Protein AF-A0A2M7PD02-F1 (afdb_monomer_lite)

Radius of gyration: 29.0 Å; chains: 1; bounding box: 70×69×64 Å

Sequence (118 aa):
MAGGDQASLFGDELSAETETTPAVIWEQNSAKRALDELFTLTCQYKTRKSYNELMQFVARFRFYSPFNAMLVHVQMAGAKYVAPPHRWLRDFGRRIRAGARPLVILQPMGPVMFVFDV

Structure (mmCIF, N/CA/C/O backbone):
data_AF-A0A2M7PD02-F1
#
_entry.id   AF-A0A2M7PD02-F1
#
loop_
_atom_site.group_PDB
_atom_site.id
_atom_site.type_symbol
_atom_site.label_atom_id
_atom_site.label_alt_id
_atom_site.label_comp_id
_atom_site.label_asym_id
_atom_site.label_entity_id
_atom_site.label_seq_id
_atom_site.pdbx_PDB_ins_code
_atom_site.Cartn_x
_atom_site.Cartn_y
_atom_site.Cartn_z
_atom_site.occupancy
_atom_site.B_iso_or_equiv
_atom_site.auth_seq_id
_atom_site.auth_comp_id
_atom_site.auth_asym_id
_atom_site.auth_atom_id
_atom_site.pdbx_PDB_model_num
ATOM 1 N N . MET A 1 1 ? 48.076 -59.325 -47.032 1.00 41.88 1 MET A N 1
ATOM 2 C CA . MET A 1 1 ? 48.294 -57.911 -46.666 1.00 41.88 1 MET A CA 1
ATOM 3 C C . MET A 1 1 ? 46.941 -57.235 -46.734 1.00 41.88 1 MET A C 1
ATOM 5 O O . MET A 1 1 ? 46.397 -57.101 -47.820 1.00 41.88 1 MET A O 1
ATOM 9 N N . ALA A 1 2 ? 46.356 -56.992 -45.564 1.00 42.66 2 ALA A N 1
ATOM 10 C CA . ALA A 1 2 ? 45.056 -56.362 -45.391 1.00 42.66 2 ALA A CA 1
ATOM 11 C C . ALA A 1 2 ? 45.211 -54.835 -45.380 1.00 42.66 2 ALA A C 1
ATOM 13 O O . ALA A 1 2 ? 46.178 -54.321 -44.824 1.00 42.66 2 ALA A O 1
ATOM 14 N N . GLY A 1 3 ? 44.245 -54.140 -45.966 1.00 39.78 3 GLY A N 1
ATOM 15 C CA . GLY A 1 3 ? 44.073 -52.690 -45.908 1.00 39.78 3 GLY A CA 1
ATOM 16 C C . GLY A 1 3 ? 42.892 -52.368 -46.819 1.00 39.78 3 GLY A C 1
ATOM 17 O O . GLY A 1 3 ? 43.025 -52.474 -48.027 1.00 39.78 3 GLY A O 1
ATOM 18 N N . GLY A 1 4 ? 41.674 -52.158 -46.334 1.00 41.09 4 GLY A N 1
ATOM 19 C CA . GLY A 1 4 ? 41.307 -51.448 -45.116 1.00 41.09 4 GLY A CA 1
ATOM 20 C C . GLY A 1 4 ? 40.627 -50.170 -45.579 1.00 41.09 4 GLY A C 1
ATOM 21 O O . GLY A 1 4 ? 41.265 -49.128 -45.660 1.00 41.09 4 GLY A O 1
ATOM 22 N N . ASP A 1 5 ? 39.370 -50.331 -45.982 1.00 52.72 5 ASP A N 1
ATOM 23 C CA . ASP A 1 5 ? 38.441 -49.301 -46.428 1.00 52.72 5 ASP A CA 1
ATOM 24 C C . ASP A 1 5 ? 38.277 -48.259 -45.308 1.00 52.72 5 ASP A C 1
ATOM 26 O O . ASP A 1 5 ? 37.589 -48.501 -44.316 1.00 52.72 5 ASP A O 1
ATOM 30 N N . GLN A 1 6 ? 38.984 -47.129 -45.403 1.00 49.81 6 GLN A N 1
ATOM 31 C CA . GLN A 1 6 ? 38.744 -45.989 -44.518 1.00 49.81 6 GLN A CA 1
ATOM 32 C C . GLN A 1 6 ? 37.633 -45.133 -45.117 1.00 49.81 6 GLN A C 1
ATOM 34 O O . GLN A 1 6 ? 37.870 -44.087 -45.721 1.00 49.81 6 GLN A O 1
ATOM 39 N N . ALA A 1 7 ? 36.400 -45.588 -44.907 1.00 45.66 7 ALA A N 1
ATOM 40 C CA . ALA A 1 7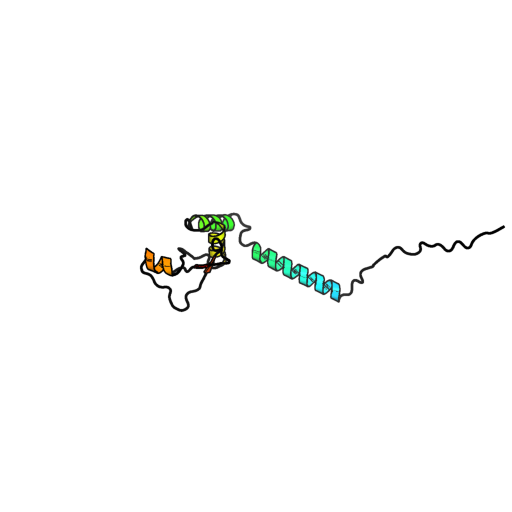 ? 35.264 -44.691 -44.841 1.00 45.66 7 ALA A CA 1
ATOM 41 C C . ALA A 1 7 ? 35.492 -43.739 -43.657 1.00 45.66 7 ALA A C 1
ATOM 43 O O . ALA A 1 7 ? 35.591 -44.163 -42.505 1.00 45.66 7 ALA A O 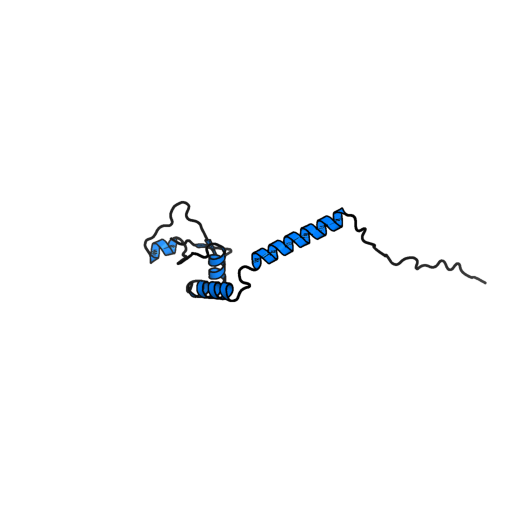1
ATOM 44 N N . SER A 1 8 ? 35.617 -42.449 -43.964 1.00 41.56 8 SER A N 1
ATOM 45 C CA . SER A 1 8 ? 35.568 -41.361 -42.990 1.00 41.56 8 SER A CA 1
ATOM 46 C C . SER A 1 8 ? 34.313 -41.516 -42.121 1.00 41.56 8 SER A C 1
ATOM 48 O O . SER A 1 8 ? 33.197 -41.301 -42.586 1.00 41.56 8 SER A O 1
ATOM 50 N N . LEU A 1 9 ? 34.502 -41.934 -40.867 1.00 51.75 9 LEU A N 1
ATOM 51 C CA . LEU A 1 9 ? 33.444 -42.213 -39.886 1.00 51.75 9 LEU A CA 1
ATOM 52 C C . LEU A 1 9 ? 33.002 -40.957 -39.104 1.00 51.75 9 LEU A C 1
ATOM 54 O O . LEU A 1 9 ? 32.299 -41.066 -38.105 1.00 51.75 9 LEU A O 1
ATOM 58 N N . PHE A 1 10 ? 33.427 -39.770 -39.538 1.00 46.72 10 PHE A N 1
ATOM 59 C CA . PHE A 1 10 ? 33.043 -38.486 -38.948 1.00 46.72 10 PHE A CA 1
ATOM 60 C C . PHE A 1 10 ? 32.696 -37.502 -40.070 1.00 46.72 10 PHE A C 1
ATOM 62 O O . PHE A 1 10 ? 33.445 -36.578 -40.376 1.00 46.72 10 PHE A O 1
ATOM 69 N N . GLY A 1 11 ? 31.573 -37.769 -40.736 1.00 45.34 11 GLY A N 1
ATOM 70 C CA . GLY A 1 11 ? 30.863 -36.791 -41.554 1.00 45.34 11 GLY A CA 1
ATOM 71 C C . GLY A 1 11 ? 29.783 -36.117 -40.710 1.00 45.34 11 GLY A C 1
ATOM 72 O O . GLY A 1 11 ? 28.978 -36.814 -40.099 1.00 45.34 11 GLY A O 1
ATOM 73 N N . ASP A 1 12 ? 29.809 -34.785 -40.701 1.00 48.03 12 ASP A N 1
ATOM 74 C CA . ASP A 1 12 ? 28.814 -33.860 -40.147 1.00 48.03 12 ASP A CA 1
ATOM 75 C C . ASP A 1 12 ? 28.461 -34.013 -38.660 1.00 48.03 12 ASP A C 1
ATOM 77 O O . ASP A 1 12 ? 27.475 -34.633 -38.256 1.00 48.03 12 ASP A O 1
ATOM 81 N N . GLU A 1 13 ? 29.223 -33.295 -37.830 1.00 47.62 13 GLU A N 1
ATOM 82 C CA . GLU A 1 13 ? 28.668 -32.722 -36.607 1.00 47.62 13 GLU A CA 1
ATOM 83 C C . GLU A 1 13 ? 27.502 -31.792 -36.969 1.00 47.62 13 GLU A C 1
ATOM 85 O O . 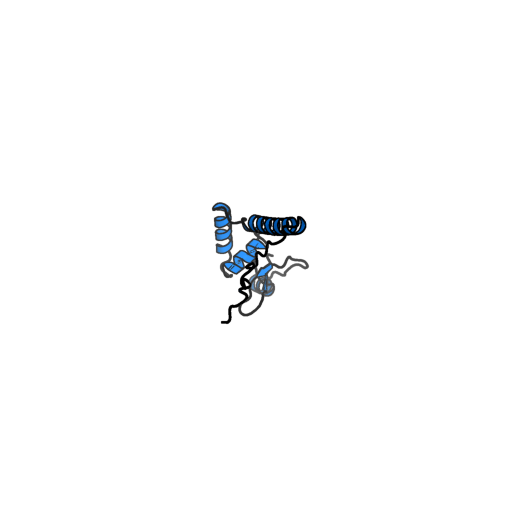GLU A 1 13 ? 27.695 -30.644 -37.352 1.00 47.62 13 GLU A O 1
ATOM 90 N N . LEU A 1 14 ? 26.289 -32.329 -36.855 1.00 51.59 14 LEU A N 1
ATOM 91 C CA . LEU A 1 14 ? 25.094 -31.694 -36.301 1.00 51.59 14 LEU A CA 1
ATOM 92 C C . LEU A 1 14 ? 25.071 -30.146 -36.310 1.00 51.59 14 LEU A C 1
ATOM 94 O O . LEU A 1 14 ? 24.968 -29.506 -35.261 1.00 51.59 14 LEU A O 1
ATOM 98 N N . SER A 1 15 ? 25.066 -29.518 -37.483 1.00 42.66 15 SER A N 1
ATOM 99 C CA . SER A 1 15 ? 24.562 -28.154 -37.624 1.00 42.66 15 SER A CA 1
ATOM 100 C C . SER A 1 15 ? 23.038 -28.225 -37.619 1.00 42.66 15 SER A C 1
ATOM 102 O O . SER A 1 15 ? 22.374 -28.276 -38.651 1.00 42.66 15 SER A O 1
ATOM 104 N N . ALA A 1 16 ? 22.458 -28.242 -36.417 1.00 48.44 16 ALA A N 1
ATOM 105 C CA . ALA A 1 16 ? 21.060 -27.888 -36.224 1.00 48.44 16 ALA A CA 1
ATOM 106 C C . ALA A 1 16 ? 20.889 -26.395 -36.562 1.00 48.44 16 ALA A C 1
ATOM 108 O O . ALA A 1 16 ? 20.757 -25.546 -35.677 1.00 48.44 16 ALA A O 1
ATOM 109 N N . GLU A 1 17 ? 20.936 -26.061 -37.852 1.00 47.75 17 GLU A N 1
ATOM 110 C CA . GLU A 1 17 ? 20.429 -24.799 -38.361 1.00 47.75 17 GLU A CA 1
ATOM 111 C C . GLU A 1 17 ? 18.947 -24.770 -38.007 1.00 47.75 17 GLU A C 1
ATOM 113 O O . GLU A 1 17 ? 18.117 -25.473 -38.578 1.00 47.75 17 GLU A O 1
ATOM 118 N N . THR A 1 18 ? 18.621 -24.017 -36.961 1.00 55.44 18 THR A N 1
ATOM 119 C CA . THR A 1 18 ? 17.236 -23.772 -36.587 1.00 55.44 18 THR A CA 1
ATOM 120 C C . THR A 1 18 ? 16.607 -23.047 -37.767 1.00 55.44 18 THR A C 1
ATOM 122 O O . THR A 1 18 ? 16.924 -21.881 -38.001 1.00 55.44 18 THR A O 1
ATOM 125 N N . GLU A 1 19 ? 15.770 -23.741 -38.539 1.00 55.50 19 GLU A N 1
ATOM 126 C CA . GLU A 1 19 ? 15.028 -23.151 -39.648 1.00 55.50 19 GLU A CA 1
ATOM 127 C C . GLU A 1 19 ? 14.299 -21.903 -39.133 1.00 55.50 19 GLU A C 1
ATOM 129 O O . GLU A 1 19 ? 13.345 -21.969 -38.355 1.00 55.50 19 GLU A O 1
ATOM 134 N N . THR A 1 20 ? 14.784 -20.725 -39.523 1.00 62.78 20 THR A N 1
ATOM 135 C CA . THR A 1 20 ? 14.208 -19.437 -39.126 1.00 62.78 20 THR A CA 1
ATOM 136 C C . THR A 1 20 ? 13.008 -19.140 -40.019 1.00 62.78 20 THR A C 1
ATOM 138 O O . THR A 1 20 ? 12.995 -18.213 -40.826 1.00 62.78 20 THR A O 1
ATOM 141 N N . THR A 1 21 ? 11.967 -19.965 -39.902 1.00 79.44 21 THR A N 1
ATOM 142 C CA . THR A 1 21 ? 10.692 -19.730 -40.580 1.00 79.44 21 THR A CA 1
ATOM 143 C C . THR A 1 21 ? 10.120 -18.383 -40.117 1.00 79.44 21 THR A C 1
ATOM 145 O O . THR A 1 21 ? 10.216 -18.059 -38.927 1.00 79.44 21 THR A O 1
ATOM 148 N N . PRO A 1 22 ? 9.451 -17.604 -40.990 1.00 75.31 22 PRO A N 1
ATOM 149 C CA . PRO A 1 22 ? 8.801 -16.354 -40.596 1.00 75.31 22 PRO A CA 1
ATOM 150 C C . PRO A 1 22 ? 7.920 -16.493 -39.346 1.00 75.31 22 PRO A C 1
ATOM 152 O O . PRO A 1 22 ? 7.930 -15.610 -38.494 1.00 75.31 22 PRO A O 1
ATOM 155 N N . ALA A 1 23 ? 7.225 -17.624 -39.184 1.00 78.19 23 ALA A N 1
ATOM 156 C CA . ALA A 1 23 ? 6.412 -17.927 -38.004 1.00 78.19 23 ALA A CA 1
ATOM 157 C C . ALA A 1 23 ? 7.213 -17.917 -36.684 1.00 78.19 23 ALA A C 1
ATOM 159 O O . ALA A 1 23 ? 6.756 -17.343 -35.698 1.00 78.19 23 ALA A O 1
ATOM 160 N N . VAL A 1 24 ? 8.428 -18.475 -36.673 1.00 83.06 24 VAL A N 1
ATOM 161 C CA . VAL A 1 24 ? 9.311 -18.498 -35.493 1.00 83.06 24 VAL A CA 1
ATOM 162 C C . VAL A 1 24 ? 9.783 -17.084 -35.143 1.00 83.06 24 VAL A C 1
ATOM 164 O O . VAL A 1 24 ? 9.816 -16.708 -33.973 1.00 83.06 24 VAL A O 1
ATOM 167 N N . ILE A 1 25 ? 10.081 -16.260 -36.154 1.00 81.56 25 ILE A N 1
ATOM 168 C CA . ILE A 1 25 ? 10.467 -14.852 -35.970 1.00 81.56 25 ILE A CA 1
ATOM 169 C C . ILE A 1 25 ? 9.299 -14.035 -35.393 1.00 81.56 25 ILE A C 1
ATOM 171 O O . ILE A 1 25 ? 9.502 -13.214 -34.496 1.00 81.56 25 ILE A O 1
ATOM 175 N N . TRP A 1 26 ? 8.071 -14.259 -35.873 1.00 77.44 26 TRP A N 1
ATOM 176 C CA . TRP A 1 26 ? 6.867 -13.601 -35.350 1.00 77.44 26 TRP A CA 1
ATOM 177 C C . TRP A 1 26 ? 6.594 -13.960 -33.886 1.00 77.44 26 TRP A C 1
ATOM 179 O O . TRP A 1 26 ? 6.332 -13.053 -33.096 1.00 77.44 26 TRP A O 1
ATOM 189 N N . GLU A 1 27 ? 6.723 -15.233 -33.514 1.00 85.81 27 GLU A N 1
ATOM 190 C CA .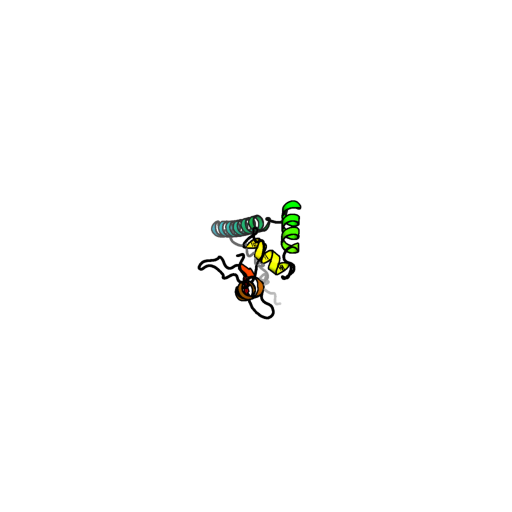 GLU A 1 27 ? 6.548 -15.702 -32.132 1.00 85.81 27 GLU A CA 1
ATOM 191 C C . GLU A 1 27 ? 7.627 -15.143 -31.189 1.00 85.81 27 GLU A C 1
ATOM 193 O O . GLU A 1 27 ? 7.347 -14.658 -30.094 1.00 85.81 27 GLU A O 1
ATOM 198 N N . GLN A 1 28 ? 8.886 -15.107 -31.627 1.00 85.69 28 GLN A N 1
ATOM 199 C CA . GLN A 1 28 ? 9.949 -14.476 -30.840 1.00 85.69 28 GLN A CA 1
ATOM 200 C C . GLN A 1 28 ? 9.709 -12.972 -30.652 1.00 85.69 28 GLN A C 1
ATOM 202 O O . GLN A 1 28 ? 9.988 -12.419 -29.586 1.00 85.69 28 GLN A O 1
ATOM 207 N N . ASN A 1 29 ? 9.190 -12.293 -31.676 1.00 89.06 29 ASN A N 1
ATOM 208 C CA . ASN A 1 29 ? 8.880 -10.869 -31.603 1.00 89.06 29 ASN A CA 1
ATOM 209 C C . ASN A 1 29 ? 7.655 -10.579 -30.724 1.00 89.06 29 ASN A C 1
ATOM 211 O O . ASN A 1 29 ? 7.651 -9.559 -30.034 1.00 89.06 29 ASN A O 1
ATOM 215 N N . SER A 1 30 ? 6.637 -11.446 -30.711 1.00 89.50 30 SER A N 1
ATOM 216 C CA . SER A 1 30 ? 5.477 -11.306 -29.820 1.00 89.50 30 SER A CA 1
ATOM 217 C C . SER A 1 30 ? 5.886 -11.488 -28.356 1.00 89.50 30 SER A C 1
ATOM 219 O O . SER A 1 30 ? 5.550 -10.643 -27.525 1.00 89.50 30 SER A O 1
ATOM 221 N N . ALA A 1 31 ? 6.704 -12.501 -28.054 1.00 88.19 31 ALA A N 1
ATOM 222 C CA . ALA A 1 31 ? 7.236 -12.741 -26.715 1.00 88.19 31 ALA A CA 1
ATOM 223 C C . ALA A 1 31 ? 8.089 -1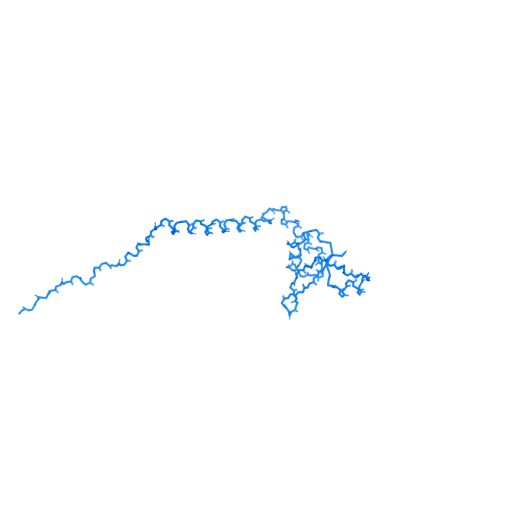1.563 -26.210 1.00 88.19 31 ALA A C 1
ATOM 225 O O . ALA A 1 31 ? 7.911 -11.108 -25.080 1.00 88.19 31 ALA A O 1
ATOM 226 N N . LYS A 1 32 ? 8.970 -11.013 -27.061 1.00 88.69 32 LYS A N 1
ATOM 227 C CA . LYS A 1 32 ? 9.757 -9.809 -26.734 1.00 88.69 32 LYS A CA 1
ATOM 228 C C . LYS A 1 32 ? 8.862 -8.608 -26.430 1.00 88.69 32 LYS A C 1
ATOM 230 O O . LYS A 1 32 ? 9.062 -7.952 -25.415 1.00 88.69 32 LYS A O 1
ATOM 235 N N . ARG A 1 33 ? 7.836 -8.360 -27.252 1.00 90.19 33 ARG A N 1
ATOM 236 C CA . ARG A 1 33 ? 6.884 -7.258 -27.028 1.00 90.19 33 ARG A CA 1
ATOM 237 C C . ARG A 1 33 ? 6.115 -7.407 -25.718 1.00 90.19 33 ARG A C 1
ATOM 239 O O . ARG A 1 33 ? 5.986 -6.429 -24.993 1.00 90.19 33 ARG A O 1
ATOM 246 N N . ALA A 1 34 ? 5.650 -8.614 -25.398 1.00 88.19 34 ALA A N 1
ATOM 247 C CA . ALA A 1 34 ? 4.957 -8.881 -24.139 1.00 88.19 34 ALA A CA 1
ATOM 248 C C . ALA A 1 34 ? 5.862 -8.621 -22.920 1.00 88.19 34 ALA A C 1
ATOM 250 O O . ALA A 1 34 ? 5.415 -8.067 -21.915 1.00 88.19 34 ALA A O 1
ATOM 251 N N . LEU A 1 35 ? 7.149 -8.974 -23.015 1.00 86.12 35 LEU A N 1
ATOM 252 C CA . LEU A 1 35 ? 8.137 -8.674 -21.977 1.00 86.12 35 LEU A CA 1
ATOM 253 C C . LEU A 1 35 ? 8.412 -7.173 -21.854 1.00 86.12 35 LEU A C 1
ATOM 255 O O . LEU A 1 35 ? 8.420 -6.653 -20.740 1.00 86.12 35 LEU A O 1
ATOM 259 N N . ASP A 1 36 ? 8.592 -6.464 -22.967 1.00 85.62 36 ASP A N 1
ATOM 260 C CA . ASP A 1 36 ? 8.799 -5.012 -22.960 1.00 85.62 36 ASP A CA 1
ATOM 261 C C . ASP A 1 36 ? 7.598 -4.269 -22.363 1.00 85.62 36 ASP A C 1
ATOM 263 O O . ASP A 1 36 ? 7.763 -3.315 -21.595 1.00 85.62 36 ASP A O 1
ATOM 267 N N . GLU A 1 37 ? 6.382 -4.729 -22.654 1.00 86.38 37 GLU A N 1
ATOM 268 C CA . GLU A 1 37 ? 5.154 -4.202 -22.062 1.00 86.38 37 GLU A CA 1
ATOM 269 C C . GLU A 1 37 ? 5.117 -4.456 -20.549 1.00 86.38 37 GLU A C 1
ATOM 271 O O . GLU A 1 37 ? 4.887 -3.527 -19.771 1.00 86.38 37 GLU A O 1
ATOM 276 N N . LEU A 1 38 ? 5.458 -5.669 -20.103 1.00 83.12 38 LEU A N 1
ATOM 277 C CA . LEU A 1 38 ? 5.575 -5.998 -18.681 1.00 83.12 38 LEU A CA 1
ATOM 278 C C . LEU A 1 38 ? 6.621 -5.119 -17.970 1.00 83.12 38 LEU A C 1
ATOM 280 O O . LEU A 1 38 ? 6.364 -4.593 -16.881 1.00 83.12 38 LEU A O 1
ATOM 284 N N . PHE A 1 39 ? 7.792 -4.909 -18.576 1.00 78.56 39 PHE A N 1
ATOM 285 C CA . PHE A 1 39 ? 8.823 -4.027 -18.025 1.00 78.56 39 PHE A CA 1
ATOM 286 C C . PHE A 1 39 ? 8.360 -2.571 -17.980 1.00 78.56 39 PHE A C 1
ATOM 288 O O . PHE A 1 39 ? 8.589 -1.875 -16.989 1.00 78.56 39 PHE A O 1
ATOM 295 N N . THR A 1 40 ? 7.647 -2.117 -19.007 1.00 81.00 40 THR A N 1
ATOM 296 C CA . THR A 1 40 ? 7.076 -0.768 -19.055 1.00 81.00 40 THR A CA 1
ATOM 297 C C . THR A 1 40 ? 6.051 -0.564 -17.937 1.00 81.00 40 THR A C 1
ATOM 299 O O . THR A 1 40 ? 6.113 0.441 -17.226 1.00 81.00 40 THR A O 1
ATOM 302 N N . LEU A 1 41 ? 5.172 -1.542 -17.704 1.00 74.38 41 LEU A N 1
ATOM 303 C CA . LEU A 1 41 ? 4.153 -1.501 -16.649 1.00 74.38 41 LEU A CA 1
ATOM 304 C C . LEU A 1 41 ? 4.756 -1.545 -15.236 1.00 74.38 41 LEU A C 1
ATOM 306 O O . LEU A 1 41 ? 4.252 -0.905 -14.312 1.00 74.38 41 LEU A O 1
ATOM 310 N N . THR A 1 42 ? 5.864 -2.262 -15.052 1.00 73.81 42 THR A N 1
ATOM 311 C CA . THR A 1 42 ? 6.535 -2.388 -13.746 1.00 73.81 42 THR A CA 1
ATOM 312 C C . THR A 1 42 ? 7.450 -1.205 -13.408 1.00 73.81 42 THR A C 1
ATOM 314 O O . THR A 1 42 ? 7.801 -1.013 -12.241 1.00 73.81 42 THR A O 1
ATOM 317 N N . CYS A 1 43 ? 7.756 -0.328 -14.372 1.00 79.38 43 CYS A N 1
ATOM 318 C CA . CYS A 1 43 ? 8.574 0.876 -14.171 1.00 79.38 43 CYS A CA 1
ATOM 319 C C . CYS A 1 43 ? 7.904 2.001 -13.352 1.00 79.38 43 CYS A C 1
ATOM 321 O O . CYS A 1 43 ? 8.513 3.059 -13.179 1.00 79.38 43 CYS A O 1
ATOM 323 N N . GLN A 1 44 ? 6.702 1.798 -12.799 1.00 80.44 44 GLN A N 1
ATOM 324 C CA . GLN A 1 44 ? 5.950 2.806 -12.029 1.00 80.44 44 GLN A CA 1
ATOM 325 C C . GLN A 1 44 ? 6.729 3.449 -10.862 1.00 80.44 44 GLN A C 1
ATOM 327 O O . GLN A 1 44 ? 6.435 4.578 -10.481 1.00 80.44 44 GLN A O 1
ATOM 332 N N . TYR A 1 45 ? 7.748 2.771 -10.319 1.00 85.88 45 TYR A N 1
ATOM 333 C CA . TYR A 1 45 ? 8.585 3.283 -9.225 1.00 85.88 45 TYR A CA 1
ATOM 334 C C . TYR A 1 45 ? 10.020 3.635 -9.645 1.00 85.88 45 TYR A C 1
ATOM 336 O O . TYR A 1 45 ? 10.859 3.885 -8.785 1.00 85.88 45 TYR A O 1
ATOM 344 N N . LYS A 1 46 ? 10.318 3.692 -10.952 1.00 87.75 46 LYS A N 1
ATOM 345 C CA . LYS A 1 46 ? 11.677 3.920 -11.479 1.00 87.75 46 LYS A CA 1
ATOM 346 C C . LYS A 1 46 ? 12.226 5.311 -11.155 1.00 87.75 46 LYS A C 1
ATOM 348 O O . LYS A 1 46 ? 13.436 5.491 -11.039 1.00 87.75 46 LYS A O 1
ATOM 353 N N . THR A 1 47 ? 11.358 6.315 -11.033 1.00 91.69 47 THR A N 1
ATOM 354 C CA . THR A 1 47 ? 11.801 7.681 -10.735 1.00 91.69 47 THR A CA 1
ATOM 355 C C . THR A 1 47 ? 12.028 7.869 -9.237 1.00 91.69 47 THR A C 1
ATOM 357 O O . THR A 1 47 ? 11.308 7.314 -8.406 1.00 91.69 47 THR A O 1
ATOM 360 N N . ARG A 1 48 ? 12.987 8.729 -8.868 1.00 94.19 48 ARG A N 1
ATOM 361 C CA . ARG A 1 48 ? 13.219 9.098 -7.460 1.00 94.19 48 ARG A CA 1
ATOM 362 C C . ARG A 1 48 ? 11.941 9.618 -6.790 1.00 94.19 48 ARG A C 1
ATOM 364 O O . ARG A 1 48 ? 11.703 9.308 -5.628 1.00 94.19 48 ARG A O 1
ATOM 371 N N . LYS A 1 49 ? 11.132 10.396 -7.519 1.00 95.12 49 LYS A N 1
ATOM 372 C CA . LYS A 1 49 ? 9.871 10.957 -7.019 1.00 95.12 49 LYS A CA 1
ATOM 373 C C . LYS A 1 49 ? 8.867 9.849 -6.691 1.00 95.12 49 LYS A C 1
ATOM 375 O O . LYS A 1 49 ? 8.455 9.750 -5.542 1.00 95.12 49 LYS A O 1
ATOM 380 N N . SER A 1 50 ? 8.564 8.979 -7.657 1.00 93.12 50 SER A N 1
ATOM 381 C CA . SER A 1 50 ? 7.624 7.862 -7.474 1.00 93.12 50 SER A CA 1
ATOM 382 C C . SER A 1 50 ? 8.072 6.887 -6.384 1.00 93.12 50 SER A C 1
ATOM 384 O O . SER A 1 50 ? 7.254 6.382 -5.621 1.00 93.12 50 SER A O 1
ATOM 386 N N . TYR A 1 51 ? 9.380 6.636 -6.275 1.00 93.44 51 TYR A N 1
ATOM 387 C CA . TYR A 1 51 ? 9.920 5.799 -5.207 1.00 93.44 51 TYR A CA 1
ATOM 388 C C . TYR A 1 51 ? 9.749 6.453 -3.829 1.00 93.44 51 TYR A C 1
ATOM 390 O O . TYR A 1 51 ? 9.330 5.796 -2.881 1.00 93.44 51 TYR A O 1
ATOM 398 N N . ASN A 1 52 ? 10.028 7.754 -3.709 1.00 95.94 52 ASN A N 1
ATOM 399 C CA . ASN A 1 52 ? 9.835 8.488 -2.457 1.00 95.94 52 ASN A CA 1
ATOM 400 C C . ASN A 1 52 ? 8.352 8.515 -2.047 1.00 95.94 52 ASN A C 1
ATOM 402 O O . ASN A 1 52 ? 8.037 8.235 -0.895 1.00 95.94 52 ASN A O 1
ATOM 406 N N . GLU A 1 53 ? 7.437 8.752 -2.989 1.00 95.12 53 GLU A N 1
ATOM 407 C CA . GLU A 1 53 ? 5.988 8.685 -2.748 1.00 95.12 53 GLU A CA 1
ATOM 408 C C . GLU A 1 53 ? 5.556 7.303 -2.230 1.00 95.12 53 GLU A C 1
ATOM 410 O O . GLU A 1 53 ? 4.818 7.221 -1.245 1.00 95.12 53 GLU A O 1
ATOM 415 N N . LEU A 1 54 ? 6.087 6.217 -2.807 1.00 94.75 54 LEU A N 1
ATOM 416 C CA . LEU A 1 54 ? 5.865 4.861 -2.301 1.00 94.75 54 LEU A CA 1
ATOM 417 C C . LEU A 1 54 ? 6.410 4.686 -0.875 1.00 94.75 54 LEU A C 1
ATOM 419 O O . LEU A 1 54 ? 5.714 4.147 -0.016 1.00 94.75 54 LEU A O 1
ATOM 423 N N . MET A 1 55 ? 7.633 5.146 -0.593 1.00 96.25 55 MET A N 1
ATOM 424 C CA . MET A 1 55 ? 8.224 5.041 0.748 1.00 96.25 55 MET A CA 1
ATOM 425 C C . MET A 1 55 ? 7.417 5.824 1.790 1.00 96.25 55 MET A C 1
ATOM 427 O O . MET A 1 55 ? 7.160 5.315 2.881 1.00 96.25 55 MET A O 1
ATOM 431 N N . GLN A 1 56 ? 6.952 7.028 1.445 1.00 96.38 56 GLN A N 1
ATOM 432 C CA . GLN A 1 56 ? 6.062 7.822 2.293 1.00 96.38 56 GLN A CA 1
ATOM 433 C C . GLN A 1 56 ? 4.723 7.121 2.512 1.00 96.38 56 GLN A C 1
ATOM 435 O O . GLN A 1 56 ? 4.205 7.121 3.628 1.00 96.38 56 GLN A O 1
ATOM 440 N N . PHE A 1 57 ? 4.165 6.495 1.472 1.00 96.69 57 PHE A N 1
ATOM 441 C CA . PHE A 1 57 ? 2.955 5.699 1.604 1.00 96.69 57 PHE A CA 1
ATOM 442 C C . PHE A 1 57 ? 3.163 4.564 2.607 1.00 96.69 57 PHE A C 1
ATOM 444 O O . PHE A 1 57 ? 2.430 4.487 3.591 1.00 96.69 57 PHE A O 1
ATOM 451 N N . VAL A 1 58 ? 4.188 3.736 2.392 1.00 96.75 58 VAL A N 1
ATOM 452 C CA . VAL A 1 58 ? 4.507 2.571 3.226 1.00 96.75 58 VAL A CA 1
ATOM 453 C C . VAL A 1 58 ? 4.737 2.976 4.684 1.00 96.75 58 VAL A C 1
ATOM 455 O O . VAL A 1 58 ? 4.190 2.344 5.586 1.00 96.75 58 VAL A O 1
ATOM 458 N N . ALA A 1 59 ? 5.451 4.078 4.926 1.00 96.06 59 ALA A N 1
ATOM 459 C CA . ALA A 1 59 ? 5.741 4.575 6.271 1.00 96.06 59 ALA A CA 1
ATOM 460 C C . ALA A 1 59 ? 4.488 4.956 7.090 1.00 96.06 59 ALA A C 1
ATOM 462 O O . ALA A 1 59 ? 4.534 4.947 8.324 1.00 96.06 59 ALA A O 1
ATOM 463 N N . ARG A 1 60 ? 3.354 5.266 6.442 1.00 94.94 60 ARG A N 1
ATOM 464 C CA . ARG A 1 60 ? 2.090 5.588 7.135 1.00 94.94 60 ARG A CA 1
ATOM 465 C C . ARG A 1 60 ? 1.392 4.351 7.711 1.00 94.94 60 ARG A C 1
ATOM 467 O O . ARG A 1 60 ? 0.708 4.458 8.728 1.00 94.94 60 ARG A O 1
ATOM 474 N N . PHE A 1 61 ? 1.586 3.169 7.125 1.00 94.38 61 PHE A N 1
ATOM 475 C CA . PHE A 1 61 ? 0.899 1.931 7.520 1.00 94.38 61 PHE A CA 1
ATOM 476 C C . PHE A 1 61 ? 1.658 1.158 8.606 1.00 94.38 61 PHE A C 1
ATOM 478 O O . PHE A 1 61 ? 2.079 0.022 8.418 1.00 94.38 61 PHE A O 1
ATOM 485 N N . ARG A 1 62 ? 1.777 1.757 9.794 1.00 90.81 62 ARG A N 1
ATOM 486 C CA . ARG A 1 62 ? 2.587 1.235 10.917 1.00 90.81 62 ARG A CA 1
ATOM 487 C C . ARG A 1 62 ? 2.128 -0.122 11.474 1.00 90.81 62 ARG A C 1
ATOM 489 O O . ARG A 1 62 ? 2.892 -0.783 12.164 1.00 90.81 62 ARG A O 1
ATOM 496 N N . PHE A 1 63 ? 0.885 -0.523 11.205 1.00 92.56 63 PHE A N 1
ATOM 497 C CA . PHE A 1 63 ? 0.313 -1.795 11.669 1.00 92.56 63 PHE A CA 1
ATOM 498 C C . PHE A 1 63 ? 0.547 -2.969 10.710 1.00 92.56 63 PHE A C 1
ATOM 500 O O . PHE A 1 63 ? 0.150 -4.090 11.027 1.00 92.56 63 PHE A O 1
ATOM 507 N N . TYR A 1 64 ? 1.144 -2.721 9.544 1.00 95.12 64 TYR A N 1
ATOM 508 C CA . TYR A 1 64 ? 1.382 -3.720 8.511 1.00 95.12 64 TYR A CA 1
ATOM 509 C C . TYR A 1 64 ? 2.867 -3.785 8.167 1.00 95.12 64 TYR A C 1
ATOM 511 O O . TYR A 1 64 ? 3.596 -2.806 8.310 1.00 95.12 64 TYR A O 1
ATOM 519 N N . SER A 1 65 ? 3.325 -4.948 7.700 1.00 96.12 65 SER A N 1
ATOM 520 C CA . SER A 1 65 ? 4.681 -5.066 7.166 1.00 96.12 65 SER A CA 1
ATOM 521 C C . SER A 1 65 ? 4.848 -4.161 5.935 1.00 96.12 65 SER A C 1
ATOM 523 O O . SER A 1 65 ? 3.869 -3.932 5.215 1.00 96.12 65 SER A O 1
ATOM 525 N N . PRO A 1 66 ? 6.070 -3.680 5.636 1.00 96.69 66 PRO A N 1
ATOM 526 C CA . PRO A 1 66 ? 6.313 -2.824 4.476 1.00 96.69 66 PRO A CA 1
ATOM 527 C C . PRO A 1 66 ? 5.783 -3.405 3.161 1.00 96.69 66 PRO A C 1
ATOM 529 O O . PRO A 1 66 ? 5.186 -2.691 2.359 1.00 96.69 66 PRO A O 1
ATOM 532 N N . PHE A 1 67 ? 5.928 -4.720 2.973 1.00 96.00 67 PHE A N 1
ATOM 533 C CA . PHE A 1 67 ? 5.407 -5.404 1.794 1.00 96.00 67 PHE A CA 1
ATOM 534 C C . PHE A 1 67 ? 3.873 -5.408 1.748 1.00 96.00 67 PHE A C 1
ATOM 536 O O . PHE A 1 67 ? 3.294 -5.088 0.716 1.00 96.00 67 PHE A O 1
ATOM 543 N N . ASN A 1 68 ? 3.192 -5.669 2.870 1.00 97.50 68 ASN A N 1
ATOM 544 C CA . ASN A 1 68 ? 1.730 -5.574 2.927 1.00 97.50 68 ASN A CA 1
ATOM 545 C C . ASN A 1 68 ? 1.232 -4.145 2.664 1.00 97.50 68 ASN A C 1
ATOM 547 O O . ASN A 1 68 ? 0.225 -3.967 1.983 1.00 97.50 68 ASN A O 1
ATOM 551 N N . ALA A 1 69 ? 1.945 -3.122 3.141 1.00 97.56 69 ALA A N 1
ATOM 552 C CA . ALA A 1 69 ? 1.632 -1.733 2.815 1.00 97.56 69 ALA A CA 1
ATOM 553 C C . ALA A 1 69 ? 1.832 -1.435 1.317 1.00 97.56 69 ALA A C 1
ATOM 555 O O . ALA A 1 69 ? 0.998 -0.778 0.699 1.00 97.56 69 ALA A O 1
ATOM 556 N N . MET A 1 70 ? 2.890 -1.965 0.699 1.00 96.06 70 MET A N 1
ATOM 557 C CA . MET A 1 70 ? 3.089 -1.866 -0.749 1.00 96.06 70 MET A CA 1
ATOM 558 C C . MET A 1 70 ? 1.964 -2.563 -1.533 1.00 96.06 70 MET A C 1
ATOM 560 O O . MET A 1 70 ? 1.471 -1.994 -2.504 1.00 96.06 70 MET A O 1
ATOM 564 N N . LEU A 1 71 ? 1.506 -3.748 -1.111 1.00 96.75 71 LEU A N 1
ATOM 565 C CA . LEU A 1 71 ? 0.373 -4.432 -1.752 1.00 96.75 71 LEU A CA 1
ATOM 566 C C . LEU A 1 71 ? -0.893 -3.569 -1.734 1.00 96.75 71 LEU A C 1
ATOM 568 O O . LEU A 1 71 ? -1.616 -3.511 -2.729 1.00 96.75 71 LEU A O 1
ATOM 572 N N . VAL A 1 72 ? -1.142 -2.866 -0.629 1.00 97.44 72 VAL A N 1
ATOM 573 C CA . VAL A 1 72 ? -2.239 -1.896 -0.524 1.00 97.44 72 VAL A CA 1
ATOM 574 C C . VAL A 1 72 ? -2.032 -0.744 -1.506 1.00 97.44 72 VAL A C 1
ATOM 576 O O . VAL A 1 72 ? -2.968 -0.410 -2.226 1.00 97.44 72 VAL A O 1
ATOM 579 N N . HIS A 1 73 ? -0.821 -0.183 -1.601 1.00 96.06 73 HIS A N 1
ATOM 580 C CA . HIS A 1 73 ? -0.505 0.896 -2.545 1.00 96.06 73 HIS A CA 1
ATOM 581 C C . HIS A 1 73 ? -0.790 0.507 -4.002 1.00 96.06 73 HIS A C 1
ATOM 583 O O . HIS A 1 73 ? -1.420 1.266 -4.734 1.00 96.06 73 HIS A O 1
ATOM 589 N N . VAL A 1 74 ? -0.366 -0.693 -4.413 1.00 93.94 74 VAL A N 1
ATOM 590 C CA . VAL A 1 74 ? -0.568 -1.208 -5.778 1.00 93.94 74 VAL A CA 1
ATOM 591 C C . VAL A 1 74 ? -2.055 -1.352 -6.110 1.00 93.94 74 VAL A C 1
ATOM 593 O O . VAL A 1 74 ? -2.475 -1.071 -7.228 1.00 93.94 74 VAL A O 1
ATOM 596 N N . GLN A 1 75 ? -2.874 -1.764 -5.142 1.00 95.75 75 GLN A N 1
ATOM 597 C CA . GLN A 1 75 ? -4.311 -1.946 -5.354 1.00 95.75 75 GLN A CA 1
ATOM 598 C C . GLN A 1 75 ? -5.099 -0.630 -5.236 1.00 95.75 75 GLN A C 1
ATOM 600 O O . GLN A 1 75 ? -6.073 -0.423 -5.968 1.00 95.75 75 GLN A O 1
ATOM 605 N N . MET A 1 76 ? -4.706 0.247 -4.309 1.00 96.12 76 MET A N 1
ATOM 606 C CA . MET A 1 76 ? -5.378 1.501 -3.974 1.00 96.12 76 MET A CA 1
ATOM 607 C C . MET A 1 76 ? -4.375 2.518 -3.398 1.00 96.12 76 MET A C 1
ATOM 609 O O . MET A 1 76 ? -4.271 2.705 -2.187 1.00 96.12 76 MET A O 1
ATOM 613 N N . ALA A 1 77 ? -3.678 3.246 -4.275 1.00 93.88 77 ALA A N 1
ATOM 614 C CA . ALA A 1 77 ? -2.694 4.266 -3.884 1.00 93.88 77 ALA A CA 1
ATOM 615 C C . ALA A 1 77 ? -3.283 5.412 -3.032 1.00 93.88 77 ALA A C 1
ATOM 617 O O . ALA A 1 77 ? -2.569 6.068 -2.274 1.00 93.88 77 ALA A O 1
ATOM 618 N N . GLY A 1 78 ? -4.599 5.640 -3.128 1.00 94.75 78 GLY A N 1
ATOM 619 C CA . GLY A 1 78 ? -5.331 6.625 -2.328 1.00 94.75 78 GLY A CA 1
ATOM 620 C C . GLY A 1 78 ? -5.710 6.167 -0.915 1.00 94.75 78 GLY A C 1
ATOM 621 O O . GLY A 1 78 ? -6.296 6.964 -0.183 1.00 94.75 78 GLY A O 1
ATOM 622 N N . ALA A 1 79 ? -5.401 4.922 -0.530 1.00 95.88 79 ALA A N 1
ATOM 623 C CA . ALA A 1 79 ? -5.823 4.380 0.755 1.00 95.88 79 ALA A CA 1
ATOM 624 C C . ALA A 1 79 ? -5.205 5.162 1.925 1.00 95.88 79 ALA A C 1
ATOM 626 O O . ALA A 1 79 ? -3.996 5.423 1.946 1.00 95.88 79 ALA A O 1
ATOM 627 N N . LYS A 1 80 ? -6.027 5.528 2.914 1.00 94.06 80 LYS A N 1
ATOM 628 C CA . LYS A 1 80 ? -5.567 6.278 4.102 1.00 94.06 80 LYS A CA 1
ATOM 629 C C . LYS A 1 80 ? -5.399 5.392 5.323 1.00 94.06 80 LYS A C 1
ATOM 631 O O . LYS A 1 80 ? -4.446 5.561 6.080 1.00 94.06 80 LYS A O 1
ATOM 636 N N . TYR A 1 81 ? -6.320 4.460 5.510 1.00 95.00 81 TYR A N 1
ATOM 637 C CA . TYR A 1 81 ? -6.266 3.484 6.580 1.00 95.00 81 TYR A CA 1
ATOM 638 C C . TYR A 1 81 ? -6.944 2.214 6.094 1.00 95.00 81 TYR A C 1
ATOM 640 O O . TYR A 1 81 ? -8.019 2.268 5.515 1.00 95.00 81 TYR A O 1
ATOM 648 N N . VAL A 1 82 ? -6.328 1.061 6.327 1.00 96.38 82 VAL A N 1
ATOM 649 C CA . VAL A 1 82 ? -6.939 -0.216 5.961 1.00 96.38 82 VAL A CA 1
ATOM 650 C C . VAL A 1 82 ? -7.028 -1.101 7.181 1.00 96.38 82 VAL A C 1
ATOM 652 O O . VAL A 1 82 ? -6.131 -1.111 8.024 1.00 96.38 82 VAL A O 1
ATOM 655 N N . ALA A 1 83 ? -8.130 -1.828 7.286 1.00 96.94 83 ALA A N 1
ATOM 656 C CA . ALA A 1 83 ? -8.341 -2.780 8.358 1.00 96.94 83 ALA A CA 1
ATOM 657 C C . ALA A 1 83 ? -9.306 -3.893 7.931 1.00 96.94 83 ALA A C 1
ATOM 659 O O . ALA A 1 83 ? -10.147 -3.691 7.050 1.00 96.94 83 ALA A O 1
ATOM 660 N N . PRO A 1 84 ? -9.200 -5.087 8.539 1.00 96.25 84 PRO A N 1
ATOM 661 C CA . PRO A 1 84 ? -10.193 -6.134 8.353 1.00 96.25 84 PRO A CA 1
ATOM 662 C C . PRO A 1 84 ? -11.536 -5.736 9.003 1.00 96.25 84 PRO A C 1
ATOM 664 O O . PRO A 1 84 ? -11.546 -4.941 9.950 1.00 96.25 84 PRO A O 1
ATOM 667 N N . PRO A 1 85 ? -12.672 -6.315 8.564 1.00 96.50 85 PRO A N 1
ATOM 668 C CA . PRO A 1 85 ? -14.007 -5.918 9.028 1.00 96.50 85 PRO A CA 1
ATOM 669 C C . PRO A 1 85 ? -14.180 -5.952 10.551 1.00 96.50 85 PRO A C 1
ATOM 671 O O . PRO A 1 85 ? -14.771 -5.045 11.133 1.00 96.50 85 PRO A O 1
ATOM 674 N N . HIS A 1 86 ? -13.619 -6.969 11.213 1.00 96.12 86 HIS A N 1
ATOM 675 C CA . HIS A 1 86 ? -13.711 -7.112 12.667 1.00 96.12 86 HIS A CA 1
ATOM 676 C C . HIS A 1 86 ? -13.007 -5.969 13.414 1.00 96.12 86 HIS A C 1
ATOM 678 O O . HIS A 1 86 ? -13.496 -5.530 14.450 1.00 96.12 86 HIS A O 1
ATOM 684 N N . ARG A 1 87 ? -11.887 -5.454 12.886 1.00 96.50 87 ARG A N 1
ATOM 685 C CA . ARG A 1 87 ? -11.153 -4.334 13.489 1.00 96.50 87 ARG A CA 1
ATOM 686 C C . ARG A 1 87 ? -11.909 -3.022 13.284 1.00 96.50 87 ARG A C 1
ATOM 688 O O . ARG A 1 87 ? -12.013 -2.245 14.223 1.00 96.50 87 ARG A O 1
ATOM 695 N N . TRP A 1 88 ? -12.489 -2.806 12.103 1.00 97.19 88 TRP A N 1
ATOM 696 C CA . TRP A 1 88 ? -13.353 -1.646 11.854 1.00 97.19 88 TRP A CA 1
ATOM 697 C C . TRP A 1 88 ? -14.538 -1.579 12.815 1.00 97.19 88 TRP A C 1
ATOM 699 O O . TRP A 1 88 ? -14.834 -0.514 13.357 1.00 97.19 88 TRP A O 1
ATOM 709 N N . LEU A 1 89 ? -15.173 -2.723 13.069 1.00 97.19 89 LEU A N 1
ATOM 710 C CA . LEU A 1 89 ? -16.285 -2.800 14.005 1.00 97.19 89 LEU A CA 1
ATOM 711 C C . LEU A 1 89 ? -15.826 -2.580 15.451 1.00 97.19 89 LEU A C 1
ATOM 713 O O . LEU A 1 89 ? -16.425 -1.777 16.157 1.00 97.19 89 LEU A O 1
ATOM 717 N N . ARG A 1 90 ? -14.767 -3.275 15.878 1.00 97.62 90 ARG A N 1
ATOM 718 C CA . ARG A 1 90 ? -14.285 -3.265 17.266 1.00 97.62 90 ARG A CA 1
ATOM 719 C C . ARG A 1 90 ? -13.656 -1.932 17.676 1.00 97.62 90 ARG A C 1
ATOM 721 O O . ARG A 1 90 ? -13.967 -1.439 18.751 1.00 97.62 90 ARG A O 1
ATOM 728 N N . ASP A 1 91 ? -12.785 -1.368 16.840 1.00 96.25 91 ASP A N 1
ATOM 729 C CA . ASP A 1 91 ? -11.949 -0.216 17.216 1.00 96.25 91 ASP A CA 1
ATOM 730 C C . ASP A 1 91 ? -12.587 1.123 16.815 1.00 96.25 91 ASP A C 1
ATOM 732 O O . ASP A 1 91 ? -12.279 2.153 17.407 1.00 96.25 91 ASP A O 1
ATOM 736 N N . PHE A 1 92 ? -13.483 1.120 15.819 1.00 95.75 92 PHE A N 1
ATOM 737 C CA . PHE A 1 92 ? -14.064 2.345 15.254 1.00 95.75 92 PHE A CA 1
ATOM 738 C C . PHE A 1 92 ? -15.598 2.339 15.192 1.00 95.75 92 PHE A C 1
ATOM 740 O O . PHE A 1 92 ? -16.186 3.339 14.787 1.00 95.75 92 PHE A O 1
ATOM 747 N N . GLY A 1 93 ? -16.269 1.229 15.528 1.00 96.69 93 GLY A N 1
ATOM 748 C CA . GLY A 1 93 ? -17.729 1.116 15.421 1.00 96.69 93 GLY A CA 1
ATOM 749 C C . GLY A 1 93 ? -18.262 1.168 13.983 1.00 96.69 93 GLY A C 1
ATOM 750 O O . GLY A 1 93 ? -19.449 1.413 13.774 1.00 96.69 93 GLY A O 1
ATOM 751 N N . ARG A 1 94 ? -17.407 0.959 12.970 1.00 96.50 94 ARG A N 1
ATOM 752 C CA . ARG A 1 94 ? -17.772 1.080 11.549 1.00 96.50 94 ARG A CA 1
ATOM 753 C C . ARG A 1 94 ? -18.026 -0.286 10.924 1.00 96.50 94 ARG A C 1
ATOM 755 O O . ARG A 1 94 ? -17.327 -1.256 11.205 1.00 96.50 94 ARG A O 1
ATOM 762 N N . ARG A 1 95 ? -19.016 -0.352 10.031 1.00 95.94 95 ARG A N 1
ATOM 763 C CA . ARG A 1 95 ? -19.321 -1.543 9.224 1.00 95.94 95 ARG A CA 1
ATOM 764 C C . ARG A 1 95 ? -18.918 -1.319 7.774 1.00 95.94 95 ARG A C 1
ATOM 766 O O . ARG A 1 95 ? -19.105 -0.229 7.235 1.00 95.94 95 ARG A O 1
ATOM 773 N N . ILE A 1 96 ? -18.405 -2.371 7.146 1.00 96.50 96 ILE A N 1
ATOM 774 C CA . ILE A 1 96 ? -18.088 -2.365 5.718 1.00 96.50 96 ILE A CA 1
ATOM 775 C C . ILE A 1 96 ? -19.396 -2.308 4.924 1.00 96.50 96 ILE A C 1
ATOM 777 O O . ILE A 1 96 ? -20.317 -3.082 5.190 1.00 96.50 96 ILE A O 1
ATOM 781 N N . ARG A 1 97 ? -19.489 -1.382 3.964 1.00 94.88 97 ARG A N 1
ATOM 782 C CA . ARG A 1 97 ? -20.655 -1.275 3.077 1.00 94.88 97 ARG A CA 1
ATOM 783 C C . ARG A 1 97 ? -20.727 -2.483 2.143 1.00 94.88 97 ARG A C 1
ATOM 785 O O . ARG A 1 97 ? -19.697 -2.995 1.705 1.00 94.88 97 ARG A O 1
ATOM 792 N N . ALA A 1 98 ? -21.943 -2.899 1.797 1.00 93.00 98 ALA A N 1
ATOM 793 C CA . ALA A 1 98 ? -22.141 -3.893 0.749 1.00 93.00 98 ALA A CA 1
ATOM 794 C C . ALA A 1 98 ? -21.512 -3.389 -0.564 1.00 93.00 98 ALA A C 1
ATOM 796 O O . ALA A 1 98 ? -21.713 -2.237 -0.944 1.00 93.00 98 ALA A O 1
ATOM 797 N N . GLY A 1 99 ? -20.705 -4.232 -1.213 1.00 93.31 99 GLY A N 1
ATOM 798 C CA . GLY A 1 99 ? -19.974 -3.869 -2.432 1.00 93.31 99 GLY A CA 1
ATOM 799 C C . GLY A 1 99 ? -18.705 -3.034 -2.217 1.00 93.31 99 GLY A C 1
ATOM 800 O O . GLY A 1 99 ? -18.111 -2.590 -3.198 1.00 93.31 99 GLY A O 1
ATOM 801 N N . ALA A 1 100 ? -18.258 -2.812 -0.974 1.00 94.88 100 ALA A N 1
ATOM 802 C CA . ALA A 1 100 ? -16.962 -2.177 -0.736 1.00 94.88 100 ALA A CA 1
ATOM 803 C C . ALA A 1 100 ? -15.831 -2.996 -1.376 1.00 94.88 100 ALA A C 1
ATOM 805 O O . ALA A 1 100 ? -15.807 -4.223 -1.267 1.00 94.88 100 ALA A O 1
ATOM 806 N N . ARG A 1 101 ? -14.882 -2.309 -2.021 1.00 95.38 101 ARG A N 1
ATOM 807 C CA . ARG A 1 101 ? -13.754 -2.949 -2.703 1.00 95.38 101 ARG A CA 1
ATOM 808 C C . ARG A 1 101 ? -12.820 -3.607 -1.676 1.00 95.38 101 ARG A C 1
ATOM 810 O O . ARG A 1 101 ? -12.215 -2.880 -0.887 1.00 95.38 101 ARG A O 1
ATOM 817 N N . PRO A 1 102 ? -12.665 -4.942 -1.685 1.00 97.06 102 PRO A N 1
ATOM 818 C CA . PRO A 1 102 ? -11.696 -5.602 -0.827 1.00 97.06 102 PRO A CA 1
ATOM 819 C C . PRO A 1 102 ? -10.276 -5.384 -1.364 1.00 97.06 102 PRO A C 1
ATOM 821 O O . PRO A 1 102 ? -10.049 -5.378 -2.575 1.00 97.06 102 PRO A O 1
ATOM 824 N N . LEU A 1 103 ? -9.321 -5.231 -0.452 1.00 98.00 103 LEU A N 1
ATOM 825 C CA . LEU A 1 103 ? -7.889 -5.215 -0.734 1.00 98.00 103 LEU A CA 1
ATOM 826 C C . LEU A 1 103 ? -7.251 -6.459 -0.123 1.00 98.00 103 LEU A C 1
ATOM 828 O O . LEU A 1 103 ? -7.613 -6.869 0.980 1.00 98.00 103 LEU A O 1
ATOM 832 N N . VAL A 1 104 ? -6.300 -7.053 -0.831 1.00 98.12 104 VAL A N 1
ATOM 833 C CA .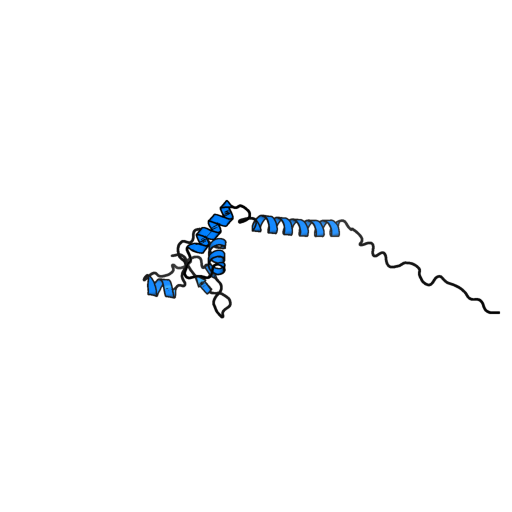 VAL A 1 104 ? -5.635 -8.295 -0.434 1.00 98.12 104 VAL A CA 1
ATOM 834 C C . VAL A 1 104 ? -4.272 -7.987 0.171 1.00 98.12 104 VAL A C 1
ATOM 836 O O . VAL A 1 104 ? -3.470 -7.277 -0.434 1.00 98.12 104 VAL A O 1
ATOM 839 N N . ILE A 1 105 ? -3.985 -8.543 1.345 1.00 97.94 105 ILE A N 1
ATOM 840 C CA . ILE A 1 105 ? -2.644 -8.528 1.947 1.00 97.94 105 ILE A CA 1
ATOM 841 C C . ILE A 1 105 ? -2.254 -9.939 2.391 1.00 97.94 105 ILE A C 1
ATOM 843 O O . ILE A 1 105 ? -3.116 -10.805 2.543 1.00 97.94 105 ILE A O 1
ATOM 847 N N . LEU A 1 106 ? -0.965 -10.178 2.634 1.00 97.69 106 LEU A N 1
ATOM 848 C CA . LEU A 1 106 ? -0.502 -11.451 3.181 1.00 97.69 106 LEU A CA 1
ATOM 849 C C . LEU A 1 106 ? -0.931 -11.593 4.644 1.00 97.69 106 LEU A C 1
ATOM 851 O O . LEU A 1 106 ? -0.809 -10.645 5.430 1.00 97.69 106 LEU A O 1
ATOM 855 N N . GLN A 1 107 ? -1.382 -12.790 5.012 1.00 95.56 107 GLN A N 1
ATOM 856 C CA . GLN A 1 107 ? -1.747 -13.131 6.382 1.00 95.56 107 GLN A CA 1
ATOM 857 C C . GLN A 1 107 ? -0.609 -13.919 7.049 1.00 95.56 107 GLN A C 1
ATOM 859 O O . GLN A 1 107 ? -0.084 -14.854 6.447 1.00 95.56 107 GLN A O 1
ATOM 864 N N . PRO A 1 108 ? -0.232 -13.620 8.303 1.00 92.19 108 PRO A N 1
ATOM 865 C CA . PRO A 1 108 ? 0.656 -14.499 9.054 1.00 92.19 108 PRO A CA 1
ATOM 866 C C . PRO A 1 108 ? 0.081 -15.918 9.131 1.00 92.19 108 PRO A C 1
ATOM 868 O O . PRO A 1 108 ? -1.073 -16.091 9.525 1.00 92.19 108 PRO A O 1
ATOM 871 N N . MET A 1 109 ? 0.884 -16.921 8.762 1.00 94.56 109 MET A N 1
ATOM 872 C CA . MET A 1 109 ? 0.495 -18.342 8.779 1.00 94.56 109 MET A CA 1
ATOM 873 C C . MET A 1 109 ? -0.764 -18.665 7.949 1.00 94.56 109 MET A C 1
ATOM 875 O O . MET A 1 109 ? -1.464 -19.636 8.218 1.00 94.56 109 MET A O 1
ATOM 879 N N . GLY A 1 110 ? -1.070 -17.852 6.940 1.00 92.88 110 GLY A N 1
ATOM 880 C CA . GLY A 1 110 ? -2.180 -18.073 6.022 1.00 92.88 110 GLY A CA 1
ATOM 881 C C . GLY A 1 110 ? -1.845 -17.543 4.631 1.00 92.88 110 GLY A C 1
ATOM 882 O O . GLY A 1 110 ? -0.844 -16.848 4.464 1.00 92.88 110 GLY A O 1
ATOM 883 N N . PRO A 1 111 ? -2.661 -17.854 3.615 1.00 93.31 111 PRO A N 1
ATOM 884 C CA . PRO A 1 111 ? -2.380 -17.411 2.256 1.00 93.31 111 PRO A CA 1
ATOM 885 C C . PRO A 1 111 ? -2.530 -15.888 2.128 1.00 93.31 111 PRO A C 1
ATOM 887 O O . PRO A 1 111 ? -1.578 -15.190 1.785 1.00 93.31 111 PRO A O 1
ATOM 890 N N . VAL A 1 112 ? -3.715 -15.357 2.444 1.00 97.38 112 VAL A N 1
ATOM 891 C CA . VAL A 1 112 ? -4.061 -13.936 2.316 1.00 97.38 112 VAL A CA 1
ATOM 892 C C . VAL A 1 112 ? -5.178 -13.553 3.289 1.00 97.38 112 VAL A C 1
ATOM 894 O O . VAL A 1 112 ? -5.928 -14.413 3.745 1.00 97.38 112 VAL A O 1
ATOM 897 N N . MET A 1 113 ? -5.326 -12.256 3.560 1.00 96.44 113 MET A N 1
ATOM 898 C CA . MET A 1 113 ? -6.477 -11.678 4.256 1.00 96.44 113 MET A CA 1
ATOM 899 C C . MET A 1 113 ? -7.020 -10.456 3.510 1.00 96.44 113 MET A C 1
ATOM 901 O O . MET A 1 113 ? -6.273 -9.731 2.850 1.00 96.44 113 MET A O 1
ATOM 905 N N . PHE A 1 114 ? -8.322 -10.207 3.664 1.00 97.31 114 PHE A N 1
ATOM 906 C CA . PHE A 1 114 ? -8.989 -9.044 3.086 1.00 97.31 114 PHE A CA 1
ATOM 907 C C . PHE A 1 114 ? -9.071 -7.883 4.078 1.00 97.31 114 PHE A C 1
ATOM 909 O O . PHE A 1 114 ? -9.478 -8.045 5.234 1.00 97.31 114 PHE A O 1
ATOM 916 N N . VAL A 1 115 ? -8.721 -6.694 3.601 1.00 97.38 115 VAL A N 1
ATOM 917 C CA . VAL A 1 115 ? -8.809 -5.426 4.327 1.00 97.38 115 VAL A CA 1
ATOM 918 C C . VAL A 1 115 ? -9.551 -4.388 3.492 1.00 97.38 115 VAL A C 1
ATOM 920 O O . VAL A 1 115 ? -9.689 -4.525 2.279 1.00 97.38 115 VAL A O 1
ATOM 923 N N . PHE A 1 116 ? -10.055 -3.356 4.158 1.00 97.62 116 PHE A N 1
ATOM 924 C CA . PHE A 1 116 ? -10.904 -2.335 3.553 1.00 97.62 116 PHE A CA 1
ATOM 925 C C . PHE A 1 116 ? -10.472 -0.952 4.031 1.00 97.62 116 PHE A C 1
ATOM 927 O O . PHE A 1 116 ? -10.137 -0.804 5.210 1.00 97.62 116 PHE A O 1
ATOM 934 N N . ASP A 1 117 ? -10.523 0.032 3.135 1.00 95.81 117 ASP A N 1
ATOM 935 C CA . ASP A 1 117 ? -10.566 1.457 3.482 1.00 95.81 117 ASP A CA 1
ATOM 936 C C . ASP A 1 117 ? -12.044 1.877 3.562 1.00 95.81 117 ASP A C 1
ATOM 938 O O . ASP A 1 117 ? -12.826 1.521 2.674 1.00 95.81 117 ASP A O 1
ATOM 942 N N . VAL A 1 118 ? -12.454 2.529 4.655 1.00 90.12 118 VAL A N 1
ATOM 943 C CA . VAL A 1 118 ? -13.873 2.780 5.005 1.00 90.12 118 VAL A CA 1
ATOM 944 C C . VAL A 1 118 ? -14.118 4.264 5.150 1.00 90.12 118 VAL A C 1
ATOM 946 O O . VAL A 1 118 ? -13.287 4.954 5.774 1.00 90.12 118 VAL A O 1
#

pLDDT: mean 84.78, std 17.73, range [39.78, 98.12]

Foldseek 3Di:
DDDDDPDPPDDDDDPPPPPPPVVVVVVVVVVVVVVVVVVVVVCQCVDPVSVVLLVVQLVQAPVDDSVQSSQCCVVPVPANDKDAQVCCCVVPVDGDDVPFDWGWGQDVVDRIDTIGRD

Secondary structure (DSSP, 8-state):
--------S------------HHHHHHHHHHHHHHHHHHHHHGGG-SHHHHHHHHHHHHH-TTS-HHHHHHHHHH-TT-S--B-HHHHHHHH---PPTT---EEEPPTTSS-EEEB--